Protein AF-A0A2S9GIP0-F1 (afdb_monomer)

Radius of gyration: 13.41 Å; Cα contacts (8 Å, |Δi|>4): 100; chains: 1; bounding box: 30×26×34 Å

Structure (mmCIF, N/CA/C/O backbone):
data_AF-A0A2S9GIP0-F1
#
_entry.id   AF-A0A2S9GIP0-F1
#
loop_
_atom_site.group_PDB
_atom_site.id
_atom_site.type_symbol
_atom_site.label_atom_id
_atom_site.label_alt_id
_atom_site.label_comp_id
_atom_site.label_asym_id
_atom_site.label_entity_id
_atom_site.label_seq_id
_atom_site.pdbx_PDB_ins_code
_atom_site.Cartn_x
_atom_site.Cartn_y
_atom_site.Cartn_z
_atom_site.occupancy
_atom_site.B_iso_or_equiv
_atom_site.auth_seq_id
_atom_site.auth_comp_id
_atom_site.auth_asym_id
_atom_site.auth_atom_id
_atom_site.pdbx_PDB_model_num
ATOM 1 N N . ASP A 1 1 ? 12.438 14.070 -1.426 1.00 89.19 1 ASP A N 1
ATOM 2 C CA . ASP A 1 1 ? 13.207 12.930 -1.977 1.00 89.19 1 ASP A CA 1
ATOM 3 C C . ASP A 1 1 ? 12.364 12.027 -2.862 1.00 89.19 1 ASP A C 1
ATOM 5 O O . ASP A 1 1 ? 11.136 12.063 -2.784 1.00 89.19 1 ASP A O 1
ATOM 9 N N . LEU A 1 2 ? 13.032 11.218 -3.690 1.00 94.50 2 LEU A N 1
ATOM 10 C CA . LEU A 1 2 ? 12.441 10.360 -4.725 1.00 94.50 2 LEU A CA 1
ATOM 11 C C . LEU A 1 2 ? 11.431 9.338 -4.168 1.00 94.50 2 LEU A C 1
ATOM 13 O O . LEU A 1 2 ? 10.355 9.166 -4.735 1.00 94.50 2 LEU A O 1
ATOM 17 N N . LEU A 1 3 ? 11.724 8.738 -3.009 1.00 94.31 3 LEU A N 1
ATOM 18 C CA . LEU A 1 3 ? 10.804 7.832 -2.305 1.00 94.31 3 LEU A CA 1
ATOM 19 C C . LEU A 1 3 ? 9.521 8.537 -1.843 1.00 94.31 3 LEU A C 1
ATOM 21 O O . LEU A 1 3 ? 8.438 7.957 -1.863 1.00 94.31 3 LEU A O 1
ATOM 25 N N . GLY A 1 4 ? 9.622 9.807 -1.442 1.00 95.88 4 GLY A N 1
ATOM 26 C CA . GLY A 1 4 ? 8.458 10.616 -1.081 1.00 95.88 4 GLY A CA 1
ATOM 27 C C . GLY A 1 4 ? 7.533 10.854 -2.274 1.00 95.88 4 GLY A C 1
ATOM 28 O O . GLY A 1 4 ? 6.321 10.708 -2.147 1.00 95.88 4 GLY A O 1
ATOM 29 N N . GLU A 1 5 ? 8.103 11.170 -3.437 1.00 97.56 5 GLU A N 1
ATOM 30 C CA . GLU A 1 5 ? 7.339 11.359 -4.675 1.00 97.56 5 GLU A CA 1
ATOM 31 C C . GLU A 1 5 ? 6.719 10.046 -5.175 1.00 97.56 5 GLU A C 1
ATOM 33 O O . GLU A 1 5 ? 5.553 10.028 -5.570 1.00 97.56 5 GLU A O 1
ATOM 38 N N . MET A 1 6 ? 7.459 8.934 -5.093 1.00 97.12 6 MET A N 1
ATOM 39 C CA . MET A 1 6 ? 6.943 7.594 -5.384 1.00 97.12 6 MET A CA 1
ATOM 40 C C . MET A 1 6 ? 5.697 7.283 -4.547 1.00 97.12 6 MET A C 1
ATOM 42 O O . MET A 1 6 ? 4.654 6.962 -5.119 1.00 97.12 6 MET A O 1
ATOM 46 N N . ARG A 1 7 ? 5.769 7.469 -3.219 1.00 96.31 7 ARG A N 1
ATOM 47 C CA . ARG A 1 7 ? 4.637 7.222 -2.311 1.00 96.31 7 ARG A CA 1
ATOM 48 C C . ARG A 1 7 ? 3.432 8.088 -2.656 1.00 96.31 7 ARG A C 1
ATOM 50 O O . ARG A 1 7 ? 2.336 7.560 -2.787 1.00 96.31 7 ARG A O 1
ATOM 57 N N . LYS A 1 8 ? 3.628 9.392 -2.889 1.00 96.81 8 LYS A N 1
ATOM 58 C CA . LYS A 1 8 ? 2.541 10.313 -3.275 1.00 96.81 8 LYS A CA 1
ATOM 59 C C . LYS A 1 8 ? 1.851 9.897 -4.576 1.00 96.81 8 LYS A C 1
ATOM 61 O O . LYS A 1 8 ? 0.628 9.967 -4.674 1.00 96.81 8 LYS A O 1
ATOM 66 N N . ARG A 1 9 ? 2.615 9.461 -5.583 1.00 98.00 9 ARG A N 1
ATOM 67 C CA . ARG A 1 9 ? 2.054 8.993 -6.862 1.00 98.00 9 ARG A CA 1
ATOM 68 C C . ARG A 1 9 ? 1.322 7.667 -6.715 1.00 98.00 9 ARG A C 1
ATOM 70 O O 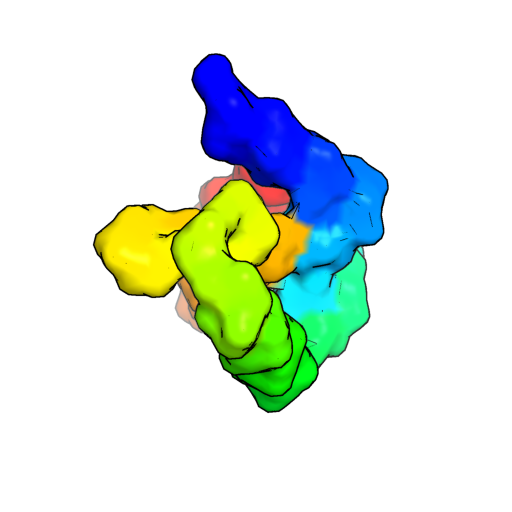. ARG A 1 9 ? 0.246 7.518 -7.287 1.00 98.00 9 ARG A O 1
ATOM 77 N N . ALA A 1 10 ? 1.886 6.737 -5.950 1.00 97.69 10 ALA A N 1
ATOM 78 C CA . ALA A 1 10 ? 1.253 5.462 -5.648 1.00 97.69 10 ALA A CA 1
ATOM 79 C C . ALA A 1 10 ? -0.061 5.654 -4.879 1.00 97.69 10 ALA A C 1
ATOM 81 O O . ALA A 1 10 ? -1.053 5.006 -5.206 1.00 97.69 10 ALA A O 1
ATOM 82 N N . ASP A 1 11 ? -0.087 6.579 -3.918 1.00 96.75 11 ASP A N 1
ATOM 83 C CA . ASP A 1 11 ? -1.278 6.925 -3.139 1.00 96.75 11 ASP A CA 1
ATOM 84 C C . ASP A 1 11 ? -2.365 7.546 -4.013 1.00 96.75 11 ASP A C 1
ATOM 86 O O . ASP A 1 11 ? -3.480 7.036 -4.083 1.00 96.75 11 ASP A O 1
ATOM 90 N N . LYS A 1 12 ? -2.007 8.564 -4.805 1.00 96.69 12 LYS A N 1
ATOM 91 C CA . LYS A 1 12 ? -2.923 9.200 -5.762 1.00 96.69 12 LYS A CA 1
ATOM 92 C C . LYS A 1 12 ? -3.506 8.210 -6.778 1.00 96.69 12 LYS A C 1
ATOM 94 O O . LYS A 1 12 ? -4.627 8.397 -7.242 1.00 96.69 12 LYS A O 1
ATOM 99 N N . ALA A 1 13 ? -2.746 7.182 -7.149 1.00 96.69 13 ALA A N 1
ATOM 100 C CA . ALA A 1 13 ? -3.190 6.129 -8.058 1.00 96.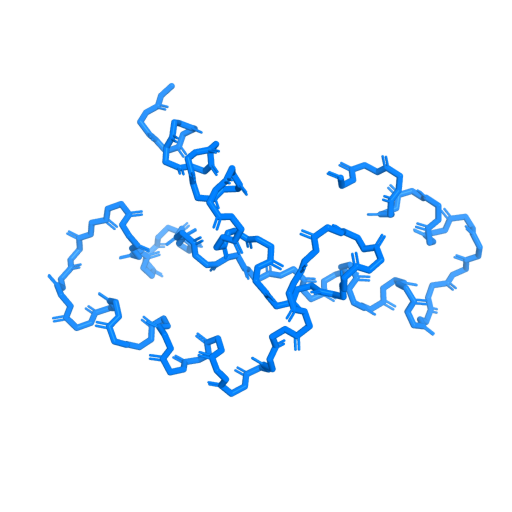69 13 ALA A CA 1
ATOM 101 C C . ALA A 1 13 ? -3.971 4.993 -7.361 1.00 96.69 13 ALA A C 1
ATOM 103 O O . ALA A 1 13 ? -4.448 4.082 -8.040 1.00 96.69 13 ALA A O 1
ATOM 104 N N . GLY A 1 14 ? -4.104 5.029 -6.030 1.00 95.00 14 GLY A N 1
ATOM 105 C CA . GLY A 1 14 ? -4.790 4.012 -5.229 1.00 95.00 14 GLY A CA 1
ATOM 106 C C . GLY A 1 14 ? -4.005 2.710 -5.045 1.00 95.00 14 GLY A C 1
ATOM 107 O O . GLY A 1 14 ? -4.584 1.703 -4.646 1.00 95.00 14 GLY A O 1
ATOM 108 N N . TRP A 1 15 ? -2.705 2.698 -5.354 1.00 97.12 15 TRP A N 1
ATOM 109 C CA . TRP A 1 15 ? -1.843 1.527 -5.170 1.00 97.12 15 TRP A CA 1
ATOM 110 C C . TRP A 1 15 ? -1.267 1.451 -3.762 1.00 97.12 15 TRP A C 1
ATOM 112 O O . TRP A 1 15 ? -1.228 0.362 -3.193 1.00 97.12 15 TRP A O 1
ATOM 122 N N . LEU A 1 16 ? -0.893 2.592 -3.169 1.00 96.50 16 LEU A N 1
ATOM 123 C CA . LEU A 1 16 ? -0.278 2.596 -1.839 1.00 96.50 16 LEU A CA 1
ATOM 124 C C . LEU A 1 16 ? -1.224 1.977 -0.806 1.00 96.50 16 LEU A C 1
ATOM 126 O O . LEU A 1 16 ? -0.813 1.097 -0.061 1.00 96.50 16 LEU A O 1
ATOM 130 N N . ARG A 1 17 ? -2.501 2.371 -0.828 1.00 95.50 17 ARG A N 1
ATOM 131 C CA . ARG A 1 17 ? -3.558 1.886 0.076 1.00 95.50 17 ARG A CA 1
ATOM 132 C C . ARG A 1 17 ? -4.325 0.679 -0.457 1.00 95.50 17 ARG A C 1
ATOM 134 O O . ARG A 1 17 ? -5.396 0.378 0.054 1.00 95.50 17 ARG A O 1
ATOM 141 N N . TYR A 1 18 ? -3.823 -0.007 -1.483 1.00 96.81 18 TYR A N 1
ATOM 142 C CA . TYR A 1 18 ? -4.566 -1.067 -2.168 1.00 96.81 18 TYR A CA 1
ATOM 143 C C . TYR A 1 1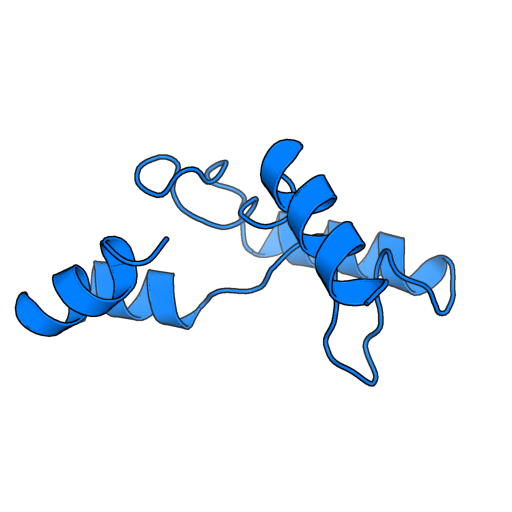8 ? -5.194 -2.095 -1.204 1.00 96.81 18 TYR A C 1
ATOM 145 O O . TYR A 1 18 ? -6.385 -2.380 -1.312 1.00 96.81 18 TYR A O 1
ATOM 153 N N . GLY A 1 19 ? -4.418 -2.592 -0.233 1.00 94.69 19 GLY A N 1
ATOM 154 C CA . GLY A 1 19 ? -4.872 -3.590 0.745 1.00 94.69 19 GLY A CA 1
ATOM 155 C C . GLY A 1 19 ? -5.687 -3.047 1.925 1.00 94.69 19 GLY A C 1
ATOM 156 O O . GLY A 1 19 ? -6.105 -3.826 2.778 1.00 94.69 19 GLY A O 1
ATOM 157 N N . LEU A 1 20 ? -5.897 -1.729 2.024 1.00 94.06 20 LEU A N 1
ATOM 158 C CA . LEU A 1 20 ? -6.749 -1.159 3.067 1.00 94.06 20 LEU A CA 1
ATOM 159 C C . LEU A 1 20 ? -8.235 -1.264 2.688 1.00 94.06 20 LEU A C 1
ATOM 161 O O . LEU A 1 20 ? -8.573 -1.224 1.498 1.00 94.06 20 LEU A O 1
ATOM 165 N N . PRO A 1 21 ? -9.131 -1.329 3.689 1.00 91.69 21 PRO A N 1
ATOM 166 C CA . PRO A 1 21 ? -10.558 -1.141 3.480 1.00 91.69 21 PRO A CA 1
ATOM 167 C C . PRO A 1 21 ? -10.884 0.158 2.729 1.00 91.69 21 PRO A C 1
ATOM 169 O O . PRO A 1 21 ? -10.248 1.195 2.948 1.00 91.69 21 PRO A O 1
ATOM 172 N N . SER A 1 22 ? -11.917 0.136 1.888 1.00 93.38 22 SER A N 1
ATOM 173 C CA . SER A 1 22 ? -12.379 1.318 1.142 1.00 93.38 22 SER A CA 1
ATOM 174 C C . SER A 1 22 ? -12.803 2.480 2.045 1.00 93.38 22 SER A C 1
ATOM 176 O O . SER A 1 22 ? -12.589 3.635 1.679 1.00 93.38 22 SER A O 1
ATOM 178 N N . GLN A 1 23 ? -13.298 2.201 3.257 1.00 90.81 23 GLN A N 1
ATOM 179 C CA . GLN A 1 23 ? -13.602 3.226 4.270 1.00 90.81 23 GLN A CA 1
ATOM 180 C C . GLN A 1 23 ? -12.380 4.066 4.698 1.00 90.81 23 GLN A C 1
ATOM 182 O O . GLN A 1 23 ? -12.557 5.182 5.173 1.00 90.81 23 GLN A O 1
ATOM 187 N N . PHE A 1 24 ? -11.154 3.576 4.470 1.00 90.56 24 PHE A N 1
ATOM 188 C CA . PHE A 1 24 ? -9.894 4.295 4.725 1.00 90.56 24 PHE A CA 1
ATOM 189 C C . PHE A 1 24 ? -9.200 4.759 3.428 1.00 90.56 24 PHE A C 1
ATOM 191 O O . PHE A 1 24 ? -7.990 4.999 3.390 1.00 90.56 24 PHE A O 1
ATOM 198 N N . GLY A 1 25 ? -9.953 4.845 2.325 1.00 90.81 25 GLY A N 1
ATOM 199 C CA . GLY A 1 25 ? -9.435 5.238 1.011 1.00 90.81 25 GLY A CA 1
ATOM 200 C C . GLY A 1 25 ? -8.644 4.140 0.292 1.00 90.81 25 GLY A C 1
ATOM 201 O O . GLY A 1 25 ? -7.911 4.434 -0.654 1.00 90.81 25 GLY A O 1
ATOM 202 N N . GLY A 1 26 ? -8.758 2.889 0.744 1.00 93.88 26 GLY A N 1
ATOM 203 C CA . GLY A 1 26 ? -8.170 1.733 0.077 1.00 93.88 26 GLY A CA 1
ATOM 204 C C . GLY A 1 26 ? -9.048 1.145 -1.029 1.00 93.88 26 GLY A C 1
ATOM 205 O O . GLY A 1 26 ? -9.966 1.790 -1.538 1.00 93.88 26 GLY A O 1
ATOM 206 N N . ARG A 1 27 ? -8.741 -0.092 -1.433 1.00 95.44 27 ARG A N 1
ATOM 207 C CA . ARG A 1 27 ? -9.440 -0.806 -2.518 1.00 95.44 27 ARG A CA 1
ATOM 208 C C . ARG A 1 27 ? -9.996 -2.165 -2.105 1.00 95.44 27 ARG A C 1
ATOM 210 O O . ARG A 1 27 ? -10.327 -2.961 -2.979 1.00 95.44 27 ARG A O 1
ATOM 217 N N . ASP A 1 28 ? -10.067 -2.431 -0.801 1.00 94.94 28 ASP A N 1
ATOM 218 C CA . ASP A 1 28 ? -10.486 -3.726 -0.255 1.00 94.94 28 ASP A CA 1
ATOM 219 C C . ASP A 1 28 ? -9.651 -4.896 -0.821 1.00 94.94 28 ASP A C 1
ATOM 221 O O . ASP A 1 28 ? -10.132 -6.021 -0.960 1.00 94.94 28 ASP A O 1
ATOM 225 N N . GLY A 1 29 ? -8.389 -4.623 -1.179 1.00 95.56 29 GLY A N 1
ATOM 226 C CA . GLY A 1 29 ? -7.478 -5.607 -1.751 1.00 95.56 29 GLY A CA 1
ATOM 227 C C . GLY A 1 29 ? -7.162 -6.718 -0.756 1.00 95.56 29 GLY A C 1
ATOM 228 O O . GLY A 1 29 ? -6.944 -6.469 0.432 1.00 95.56 29 GLY A O 1
ATOM 229 N N . SER A 1 30 ? -7.116 -7.960 -1.232 1.00 94.88 30 SER A N 1
ATOM 230 C CA . SER A 1 30 ? -6.811 -9.089 -0.360 1.00 94.88 30 SER A CA 1
ATOM 231 C C . SER A 1 30 ? -5.306 -9.206 -0.084 1.00 94.88 30 SER A C 1
ATOM 233 O O . SER A 1 30 ? -4.461 -8.753 -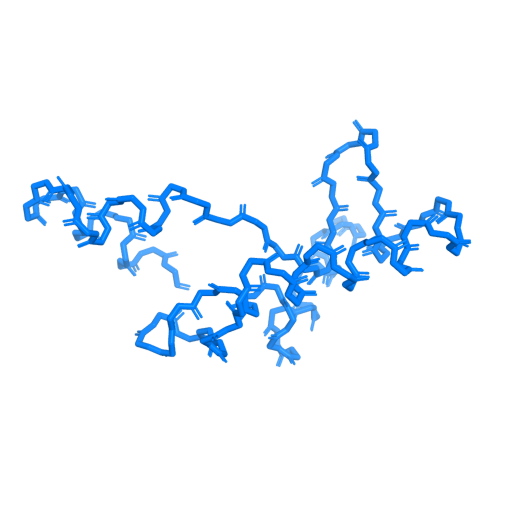0.861 1.00 94.88 30 SER A O 1
ATOM 235 N N . ASN A 1 31 ? -4.946 -9.883 1.012 1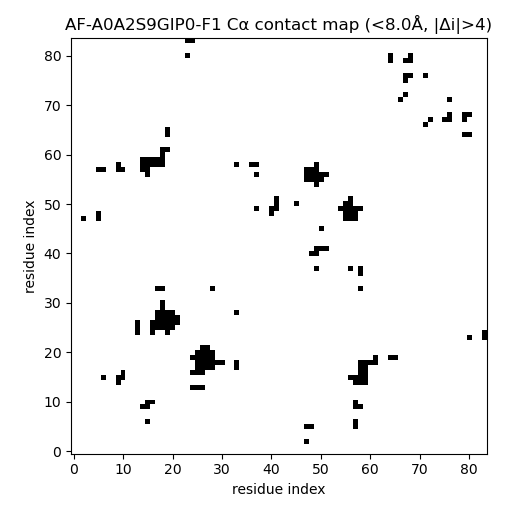.00 92.81 31 ASN A N 1
ATOM 236 C CA . ASN A 1 31 ? -3.541 -10.179 1.312 1.00 92.81 31 ASN A CA 1
ATOM 237 C C . ASN A 1 31 ? -2.873 -11.024 0.214 1.00 92.81 31 ASN A C 1
ATOM 239 O O . ASN A 1 31 ? -1.680 -10.853 -0.033 1.00 92.81 31 ASN A O 1
ATOM 243 N N . ILE A 1 32 ? -3.625 -11.915 -0.450 1.00 96.81 32 ILE A N 1
ATOM 244 C CA . ILE A 1 32 ? -3.089 -12.725 -1.550 1.00 96.81 32 ILE A CA 1
ATOM 245 C C . ILE A 1 32 ? -2.810 -11.856 -2.782 1.00 96.81 32 ILE A C 1
ATOM 247 O O . ILE A 1 32 ? -1.732 -11.968 -3.358 1.00 96.81 32 ILE A O 1
ATOM 251 N N . ASP A 1 33 ? -3.699 -10.920 -3.124 1.00 96.56 33 ASP A N 1
ATOM 252 C CA . ASP A 1 33 ? -3.466 -10.000 -4.241 1.00 96.56 33 ASP A CA 1
ATOM 253 C C . ASP A 1 33 ? -2.231 -9.131 -3.987 1.00 96.56 33 ASP A C 1
ATOM 255 O O . ASP A 1 33 ? -1.370 -8.993 -4.855 1.00 96.56 33 ASP A O 1
ATOM 259 N N . MET A 1 34 ? -2.101 -8.587 -2.771 1.00 95.62 34 MET A N 1
ATOM 260 C CA . MET A 1 34 ? -0.925 -7.813 -2.377 1.00 95.62 34 MET A CA 1
ATOM 261 C C . MET A 1 34 ? 0.360 -8.642 -2.502 1.00 95.62 34 MET A C 1
ATOM 263 O O . MET A 1 34 ? 1.350 -8.139 -3.036 1.00 95.62 34 MET A O 1
ATOM 267 N N . ALA A 1 35 ? 0.353 -9.896 -2.039 1.00 94.50 35 ALA A N 1
ATOM 268 C CA . ALA A 1 35 ? 1.503 -10.790 -2.151 1.00 94.50 35 ALA A CA 1
ATOM 269 C C . ALA A 1 35 ? 1.890 -11.030 -3.619 1.00 94.50 35 ALA A C 1
ATOM 271 O O . ALA A 1 35 ? 3.048 -10.827 -3.977 1.00 94.50 35 ALA A O 1
ATOM 272 N N . VAL A 1 36 ? 0.917 -11.355 -4.477 1.00 97.56 36 VAL A N 1
ATOM 273 C CA . VAL A 1 36 ? 1.136 -11.594 -5.914 1.00 97.56 36 VAL A CA 1
ATOM 274 C C . VAL A 1 36 ? 1.659 -10.339 -6.620 1.00 97.56 36 VAL A C 1
ATOM 276 O O . VAL A 1 36 ? 2.604 -10.415 -7.406 1.00 97.56 36 VAL A O 1
ATOM 279 N N . ILE A 1 37 ? 1.094 -9.162 -6.331 1.00 96.56 37 ILE A N 1
ATOM 280 C CA . ILE A 1 37 ? 1.550 -7.902 -6.934 1.00 96.56 37 ILE A CA 1
ATOM 281 C C . ILE A 1 37 ? 2.989 -7.599 -6.509 1.00 96.56 37 ILE A C 1
ATOM 283 O O . ILE A 1 37 ? 3.826 -7.279 -7.355 1.00 96.56 37 ILE A O 1
ATOM 287 N N . ARG A 1 38 ? 3.303 -7.706 -5.213 1.00 95.44 38 ARG A N 1
ATOM 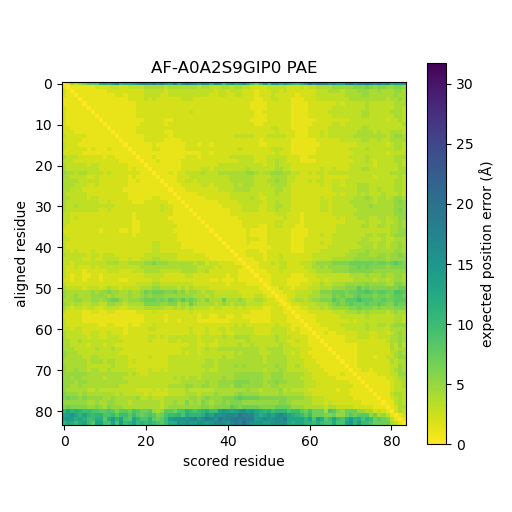288 C CA . ARG A 1 38 ? 4.646 -7.397 -4.701 1.00 95.44 38 ARG A CA 1
ATOM 289 C C . ARG A 1 38 ? 5.685 -8.411 -5.172 1.00 95.44 38 ARG A C 1
ATOM 291 O O . ARG A 1 38 ? 6.798 -8.005 -5.491 1.00 95.44 38 ARG A O 1
ATOM 298 N N . GLU A 1 39 ? 5.319 -9.682 -5.306 1.00 95.62 39 GLU A N 1
ATOM 299 C CA . GLU A 1 39 ? 6.160 -10.703 -5.935 1.00 95.62 39 GLU A CA 1
ATOM 300 C C . GLU A 1 39 ? 6.438 -10.372 -7.408 1.00 95.62 39 GLU A C 1
ATOM 302 O O . GLU A 1 39 ? 7.596 -10.361 -7.831 1.00 95.62 39 GLU A O 1
ATOM 307 N N . HIS A 1 40 ? 5.406 -10.042 -8.193 1.00 97.00 40 HIS A N 1
ATOM 308 C CA . HIS A 1 40 ? 5.574 -9.645 -9.594 1.00 97.00 40 HIS A CA 1
ATOM 309 C C . HIS A 1 40 ? 6.501 -8.432 -9.737 1.00 97.00 40 HIS A C 1
ATOM 311 O O . HIS A 1 40 ? 7.339 -8.379 -10.638 1.00 97.00 40 HIS A O 1
ATOM 317 N N . LEU A 1 41 ? 6.352 -7.452 -8.847 1.00 97.00 41 LEU A N 1
ATOM 318 C CA . LEU A 1 41 ? 7.188 -6.262 -8.812 1.00 97.00 41 LEU A CA 1
ATOM 319 C C . LEU A 1 41 ? 8.634 -6.591 -8.411 1.00 97.00 41 LEU A C 1
ATOM 321 O O . LEU A 1 41 ? 9.547 -6.115 -9.072 1.00 97.00 41 LEU A O 1
ATOM 325 N N . ALA A 1 42 ? 8.859 -7.453 -7.416 1.00 95.06 42 ALA A N 1
ATOM 326 C CA . ALA A 1 42 ? 10.201 -7.880 -7.009 1.00 95.06 42 ALA A CA 1
ATOM 327 C C . ALA A 1 42 ? 10.988 -8.555 -8.150 1.00 95.06 42 ALA A C 1
ATOM 329 O O . ALA A 1 42 ? 12.194 -8.350 -8.282 1.00 95.06 42 ALA A O 1
ATOM 330 N N . HIS A 1 43 ? 10.308 -9.304 -9.024 1.00 96.25 43 HIS A N 1
ATOM 331 C CA . HIS A 1 43 ? 10.930 -9.944 -10.189 1.00 96.25 43 HIS A CA 1
ATOM 332 C C . HIS A 1 43 ? 11.417 -8.960 -11.267 1.00 96.25 43 HIS A C 1
ATOM 334 O O . HIS A 1 43 ? 12.170 -9.358 -12.155 1.00 96.25 43 HIS A O 1
ATOM 340 N N . LYS A 1 44 ? 11.029 -7.679 -11.210 1.00 96.06 44 LYS A N 1
ATOM 341 C CA . LYS A 1 44 ? 11.526 -6.643 -12.135 1.00 96.06 44 LYS A CA 1
ATOM 342 C C . LYS A 1 44 ? 12.895 -6.085 -11.734 1.00 96.06 44 LYS A C 1
ATOM 344 O O . LYS A 1 44 ? 13.438 -5.252 -12.459 1.00 96.06 44 LYS A O 1
ATOM 349 N N . GLY A 1 45 ? 13.460 -6.570 -10.628 1.00 93.81 45 GLY A N 1
ATOM 350 C CA . GLY A 1 45 ? 14.711 -6.086 -10.060 1.00 93.81 45 GLY A CA 1
ATOM 351 C C . GLY A 1 45 ? 14.509 -4.881 -9.143 1.00 93.81 45 GLY A C 1
ATOM 352 O O . GLY A 1 45 ? 13.398 -4.396 -8.954 1.00 93.81 45 GLY A O 1
ATOM 353 N N . LEU A 1 46 ? 15.606 -4.405 -8.556 1.00 94.00 46 LEU A N 1
ATOM 354 C CA . LEU A 1 46 ? 15.580 -3.302 -7.600 1.00 94.00 46 LEU A CA 1
ATOM 355 C C . LEU A 1 46 ? 15.067 -2.009 -8.251 1.00 94.00 46 LEU A C 1
ATOM 357 O O . LEU A 1 46 ? 15.597 -1.557 -9.269 1.00 94.00 46 LEU A O 1
ATOM 361 N N . GLY A 1 47 ? 14.072 -1.373 -7.634 1.00 94.69 47 GLY A N 1
ATOM 362 C CA . GLY A 1 47 ? 13.609 -0.061 -8.062 1.00 94.69 47 GLY A CA 1
ATOM 363 C C . GLY A 1 47 ? 12.480 0.496 -7.206 1.00 94.69 47 GLY A C 1
ATOM 364 O O . GLY A 1 47 ? 11.931 -0.173 -6.339 1.00 94.69 47 GLY A O 1
ATOM 365 N N . LEU A 1 48 ? 12.071 1.730 -7.512 1.00 96.06 48 LEU A N 1
ATOM 366 C CA . LEU A 1 48 ? 11.035 2.461 -6.764 1.00 96.06 48 LEU A CA 1
ATOM 367 C C . LEU A 1 48 ? 9.681 1.745 -6.674 1.00 96.06 48 LEU A C 1
ATOM 369 O O . LEU A 1 48 ? 8.863 2.088 -5.829 1.00 96.06 48 LEU A O 1
ATOM 373 N N . HIS A 1 49 ? 9.409 0.806 -7.576 1.00 96.50 49 HIS A N 1
ATOM 374 C CA . HIS A 1 49 ? 8.171 0.040 -7.559 1.00 96.50 49 HIS A CA 1
ATOM 375 C C . HIS A 1 49 ? 8.141 -0.954 -6.392 1.00 96.50 49 HIS A C 1
ATOM 377 O O . HIS A 1 49 ? 7.081 -1.161 -5.802 1.00 96.50 49 HIS A O 1
ATOM 383 N N . ASN A 1 50 ? 9.280 -1.561 -6.055 1.00 96.62 50 ASN A N 1
ATOM 384 C CA . ASN A 1 50 ? 9.401 -2.498 -4.952 1.00 96.62 50 ASN A CA 1
ATOM 385 C C . ASN A 1 50 ? 10.881 -2.728 -4.612 1.00 96.62 50 ASN A C 1
ATOM 387 O O . ASN A 1 50 ? 11.657 -3.193 -5.444 1.00 96.62 50 ASN A O 1
ATOM 391 N N . ASP A 1 51 ? 11.230 -2.447 -3.367 1.00 93.69 51 ASP A N 1
ATOM 392 C CA . ASP A 1 51 ? 12.531 -2.673 -2.763 1.00 93.69 51 ASP A CA 1
ATOM 393 C C . ASP A 1 51 ? 12.322 -3.457 -1.465 1.00 93.69 51 ASP A C 1
ATOM 395 O O . ASP A 1 51 ? 11.748 -2.957 -0.499 1.00 93.69 51 ASP A O 1
ATOM 399 N N . LEU A 1 52 ? 12.752 -4.717 -1.459 1.00 86.12 52 LEU A N 1
ATOM 400 C CA . LEU A 1 52 ? 12.622 -5.585 -0.289 1.00 86.12 52 LEU A CA 1
ATOM 401 C C . LEU A 1 52 ? 13.743 -5.374 0.738 1.00 86.12 52 LEU A C 1
ATOM 403 O O . LEU A 1 52 ? 13.620 -5.884 1.845 1.00 86.12 52 LEU A O 1
ATOM 407 N N . GLN A 1 53 ? 14.815 -4.655 0.391 1.00 87.44 53 GLN A N 1
ATOM 408 C CA . GLN A 1 53 ? 15.914 -4.350 1.313 1.00 87.44 53 GLN A CA 1
ATOM 409 C C . GLN A 1 53 ? 15.525 -3.204 2.249 1.00 87.44 53 GLN A C 1
ATOM 411 O O . GLN A 1 53 ? 15.714 -3.312 3.456 1.00 87.44 53 GLN A O 1
ATOM 416 N N . ASP A 1 54 ? 14.896 -2.170 1.689 1.00 86.56 54 ASP A N 1
ATOM 417 C CA . ASP A 1 54 ? 14.402 -1.001 2.429 1.00 86.56 54 ASP A CA 1
ATOM 418 C C . ASP A 1 54 ? 12.903 -1.100 2.780 1.00 86.56 54 ASP A C 1
ATOM 420 O O . ASP A 1 54 ? 12.288 -0.129 3.227 1.00 86.56 54 ASP A O 1
ATOM 424 N N . GLU A 1 55 ? 12.286 -2.257 2.520 1.00 87.25 55 GLU A N 1
ATOM 425 C CA . GLU A 1 55 ? 10.849 -2.528 2.689 1.00 87.25 55 GLU A CA 1
ATOM 426 C C . GLU A 1 55 ? 9.918 -1.522 1.974 1.00 87.25 55 GLU A C 1
ATOM 428 O O . GLU A 1 55 ? 8.735 -1.388 2.305 1.00 87.25 55 GLU A O 1
ATOM 433 N N . SER A 1 56 ? 10.415 -0.824 0.949 1.00 92.62 56 SER A N 1
ATOM 434 C CA . SER A 1 56 ? 9.651 0.180 0.214 1.00 92.62 56 SER A CA 1
ATOM 435 C C . SER A 1 56 ? 8.883 -0.440 -0.956 1.00 92.62 56 SER A C 1
ATOM 437 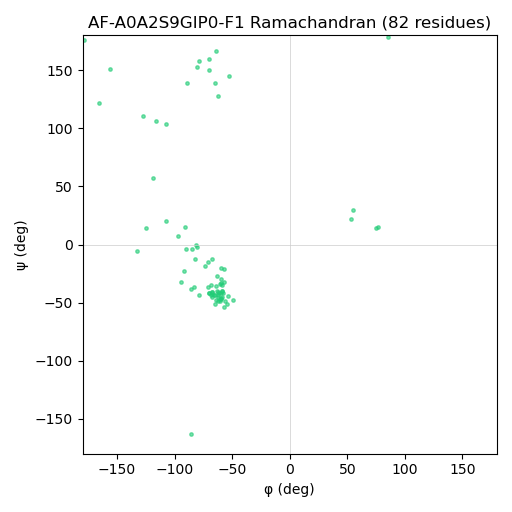O O . SER A 1 56 ? 9.365 -1.320 -1.663 1.00 92.62 56 SER A O 1
ATOM 439 N N . SER A 1 57 ? 7.645 -0.012 -1.181 1.00 96.44 57 SER A N 1
ATOM 440 C CA . SER A 1 57 ? 6.833 -0.507 -2.293 1.00 96.44 57 SER A CA 1
ATOM 441 C C . SER A 1 57 ? 5.766 0.509 -2.668 1.00 96.44 57 SER A C 1
ATOM 443 O O . SER A 1 57 ? 5.280 1.247 -1.809 1.00 96.44 57 SER A O 1
ATOM 445 N N . ILE A 1 58 ? 5.362 0.521 -3.941 1.00 97.44 58 ILE A N 1
ATOM 446 C CA . ILE A 1 58 ? 4.174 1.277 -4.369 1.00 97.44 58 ILE A CA 1
ATOM 447 C C . ILE A 1 58 ? 2.877 0.637 -3.867 1.00 97.44 58 ILE A C 1
ATOM 449 O O . ILE A 1 58 ? 1.836 1.283 -3.914 1.00 97.44 58 ILE A O 1
ATOM 453 N N . VAL A 1 59 ? 2.931 -0.615 -3.400 1.00 97.19 59 VAL A N 1
ATOM 454 C CA . VAL A 1 59 ? 1.827 -1.293 -2.718 1.00 97.19 59 VAL A CA 1
ATOM 455 C C . VAL A 1 59 ? 2.180 -1.404 -1.242 1.00 97.19 59 VAL A C 1
ATOM 457 O O . VAL A 1 59 ? 3.029 -2.206 -0.851 1.00 97.19 59 VAL A O 1
ATOM 460 N N . GLY A 1 60 ? 1.558 -0.553 -0.429 1.00 94.19 60 GLY A N 1
ATOM 461 C CA . GLY A 1 60 ? 1.820 -0.472 1.000 1.00 94.19 60 GLY A CA 1
ATOM 462 C C . GLY A 1 60 ? 1.295 -1.692 1.749 1.00 94.19 60 GLY A C 1
ATOM 463 O O . GLY A 1 60 ? 0.298 -2.301 1.367 1.00 94.19 60 GLY A O 1
ATOM 464 N N . ASN A 1 61 ? 1.974 -2.026 2.843 1.00 92.38 61 ASN A N 1
ATOM 465 C CA . ASN A 1 61 ? 1.540 -3.039 3.794 1.00 92.38 61 ASN A CA 1
ATOM 466 C C . ASN A 1 61 ? 1.275 -2.350 5.131 1.00 92.38 61 ASN A C 1
ATOM 468 O O . ASN A 1 61 ? 2.216 -1.957 5.817 1.00 92.38 61 ASN A O 1
ATOM 472 N N . PHE A 1 62 ? -0.000 -2.198 5.484 1.00 91.50 62 PHE A N 1
ATOM 473 C CA . PHE A 1 62 ? -0.437 -1.474 6.680 1.00 91.50 62 PHE A CA 1
ATOM 474 C C . PHE A 1 62 ? -1.198 -2.393 7.651 1.00 91.50 62 PHE A C 1
ATOM 476 O O . PHE A 1 62 ? -2.354 -2.118 7.988 1.00 91.50 62 PHE A O 1
ATOM 483 N N . PRO A 1 63 ? -0.599 -3.507 8.114 1.00 90.12 63 PRO A N 1
ATOM 484 C CA . PRO A 1 63 ? -1.286 -4.442 8.997 1.00 90.12 63 PRO A CA 1
ATOM 485 C C . PRO A 1 63 ? -1.667 -3.788 10.328 1.00 90.12 63 PRO A C 1
ATOM 487 O O . PRO A 1 63 ? -2.662 -4.179 10.925 1.00 90.12 63 PRO A O 1
ATOM 490 N N . GLN A 1 64 ? -0.928 -2.768 10.778 1.00 89.81 64 GLN A N 1
ATOM 491 C CA . GLN A 1 64 ? -1.236 -2.022 11.997 1.00 89.81 64 GLN A CA 1
ATOM 492 C C . GLN A 1 64 ? -2.596 -1.324 11.903 1.00 89.81 64 GLN A C 1
ATOM 494 O O . GLN A 1 64 ? -3.377 -1.426 12.841 1.00 89.81 64 GLN A O 1
ATOM 499 N N . VAL A 1 65 ? -2.928 -0.715 10.759 1.00 90.81 65 VAL A N 1
ATOM 500 C CA . VAL A 1 65 ? -4.249 -0.103 10.527 1.00 90.81 65 VAL A CA 1
ATOM 501 C C . VAL A 1 65 ? -5.350 -1.157 10.625 1.00 90.81 65 VAL A C 1
ATOM 503 O O . VAL A 1 65 ? -6.330 -0.964 11.336 1.00 90.81 65 VAL A O 1
ATOM 506 N N . ILE A 1 66 ? -5.158 -2.307 9.970 1.00 89.62 66 ILE A N 1
ATOM 507 C CA . ILE A 1 66 ? -6.127 -3.415 9.977 1.00 89.62 66 ILE A CA 1
ATOM 508 C C . ILE A 1 66 ? -6.313 -3.979 11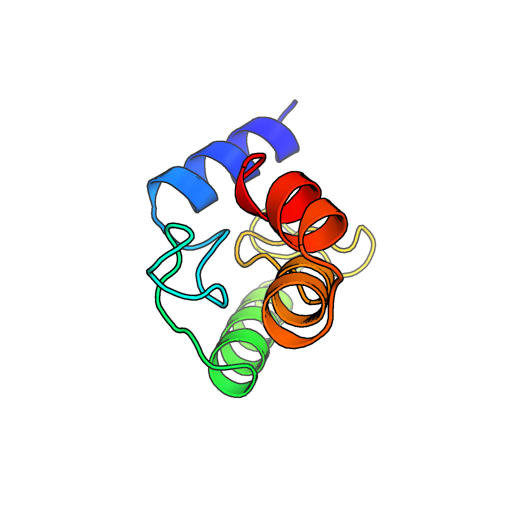.393 1.00 89.62 66 ILE A C 1
ATOM 510 O O . ILE A 1 66 ? -7.428 -4.316 11.789 1.00 89.62 66 ILE A O 1
ATOM 514 N N . MET A 1 67 ? -5.228 -4.104 12.161 1.00 92.75 67 MET A N 1
ATOM 515 C CA . MET A 1 67 ? -5.285 -4.588 13.539 1.00 92.75 67 MET A CA 1
ATOM 516 C C . MET A 1 67 ? -6.011 -3.602 14.455 1.00 92.75 67 MET A C 1
ATOM 518 O O . MET A 1 67 ? -6.860 -4.037 15.229 1.00 92.75 67 MET A O 1
ATOM 522 N N . MET A 1 68 ? -5.713 -2.303 14.359 1.00 93.38 68 MET A N 1
ATOM 523 C CA . MET A 1 68 ? -6.352 -1.292 15.207 1.00 93.38 68 MET A CA 1
ATOM 524 C C . MET A 1 68 ? -7.834 -1.132 14.874 1.00 93.38 68 MET A C 1
ATOM 526 O O . MET A 1 68 ? -8.646 -1.155 15.792 1.00 93.38 68 MET A O 1
ATOM 530 N N . ASP A 1 69 ? -8.202 -1.086 13.592 1.00 90.12 69 ASP A N 1
ATOM 531 C CA . ASP A 1 69 ? -9.605 -1.053 13.153 1.00 90.12 69 ASP A CA 1
ATO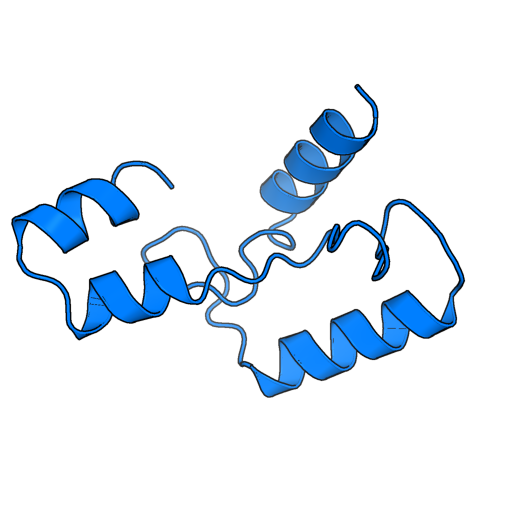M 532 C C . ASP A 1 69 ? -10.427 -2.208 13.757 1.00 90.12 69 ASP A C 1
ATOM 534 O O . ASP A 1 69 ? -11.520 -2.012 14.290 1.00 90.12 69 ASP A O 1
ATOM 538 N N . ARG A 1 70 ? -9.869 -3.425 13.749 1.00 91.31 70 ARG A N 1
ATOM 539 C CA . ARG A 1 70 ? -10.585 -4.626 14.207 1.00 91.31 70 ARG A CA 1
ATOM 540 C C . ARG A 1 70 ? -10.557 -4.846 15.714 1.00 91.31 70 ARG A C 1
ATOM 542 O O . ARG A 1 70 ? -11.523 -5.376 16.258 1.00 91.31 70 ARG A O 1
ATOM 549 N N . PHE A 1 71 ? -9.449 -4.519 16.373 1.00 94.75 71 PHE A N 1
ATOM 550 C CA . PHE A 1 71 ? -9.171 -4.977 17.739 1.00 94.75 71 PHE A CA 1
ATOM 551 C C . PHE A 1 71 ? -8.699 -3.873 18.687 1.00 94.75 71 PHE A C 1
ATOM 553 O O . PHE A 1 71 ? -8.529 -4.140 19.876 1.00 94.75 71 PHE A O 1
ATOM 560 N N . GLY A 1 72 ? -8.468 -2.661 18.186 1.00 94.31 72 GLY A N 1
ATOM 561 C CA . GLY A 1 72 ? -8.053 -1.532 19.007 1.00 94.31 72 GLY A CA 1
ATOM 562 C C . GLY A 1 72 ? -9.172 -1.030 19.919 1.00 94.31 72 GLY A C 1
ATOM 563 O O . GLY A 1 72 ? -10.360 -1.258 19.668 1.00 94.31 72 GLY A O 1
ATOM 564 N N . THR A 1 73 ? -8.793 -0.304 20.972 1.00 96.00 73 THR A N 1
ATOM 565 C CA . THR A 1 73 ? -9.735 0.548 21.709 1.00 96.00 73 THR A CA 1
ATOM 566 C C . THR A 1 73 ? -10.260 1.660 20.802 1.00 96.00 73 THR A C 1
ATOM 568 O O . THR A 1 73 ? -9.702 1.930 19.738 1.00 96.00 73 THR A O 1
ATOM 571 N N . GLU A 1 74 ? -11.322 2.344 21.218 1.00 94.19 74 GLU A N 1
ATOM 572 C CA . GLU A 1 74 ? -11.875 3.453 20.434 1.00 94.19 74 GLU A CA 1
ATOM 573 C C . GLU A 1 74 ? -10.853 4.588 20.241 1.00 94.19 74 GLU A C 1
ATOM 575 O O . GLU A 1 74 ? -10.782 5.184 19.167 1.00 94.19 74 GLU A O 1
ATOM 580 N N . GLU A 1 75 ? -9.988 4.833 21.230 1.00 93.88 75 GLU A N 1
ATOM 581 C CA . GLU A 1 75 ? -8.877 5.781 21.110 1.00 93.88 75 GLU A CA 1
ATOM 582 C C . GLU A 1 75 ? -7.842 5.323 20.073 1.00 93.88 75 GLU A C 1
ATOM 584 O O . GLU A 1 75 ? -7.407 6.129 19.253 1.00 93.88 75 GLU A O 1
ATOM 589 N N . GLN A 1 76 ? -7.481 4.034 20.070 1.00 92.50 76 GLN A N 1
ATOM 590 C CA . GLN A 1 76 ? -6.521 3.473 19.113 1.00 92.50 76 GLN A CA 1
ATOM 591 C C . GLN A 1 76 ? -7.069 3.476 17.687 1.00 92.50 76 GLN A C 1
ATOM 593 O O . GLN A 1 76 ? -6.340 3.806 16.757 1.00 92.50 76 GLN A O 1
ATOM 598 N N . LYS A 1 77 ? -8.352 3.145 17.500 1.00 91.19 77 LYS A N 1
ATOM 599 C CA . LYS A 1 77 ? -8.999 3.254 16.188 1.00 91.19 77 LYS A CA 1
ATOM 600 C C . LYS A 1 77 ? -8.887 4.680 15.679 1.00 91.19 77 LYS A C 1
ATOM 602 O O . LYS A 1 77 ? -8.313 4.888 14.619 1.00 91.19 77 LYS A O 1
ATOM 607 N N . LYS A 1 78 ? -9.317 5.654 16.487 1.00 88.25 78 LYS A N 1
ATOM 608 C CA . LYS A 1 78 ? -9.279 7.072 16.127 1.00 88.25 78 LYS A CA 1
ATOM 609 C C . LYS A 1 78 ? -7.875 7.546 15.746 1.00 88.25 78 LYS A C 1
ATOM 611 O O . LYS A 1 78 ? -7.702 8.163 14.702 1.00 88.25 78 LYS A O 1
ATOM 616 N N . GLU A 1 79 ? -6.868 7.239 16.563 1.00 88.56 79 GLU A N 1
ATOM 617 C CA . GLU A 1 79 ? -5.479 7.637 16.299 1.00 88.56 79 GLU A CA 1
ATOM 618 C C . GLU A 1 79 ? -4.960 7.095 14.958 1.00 88.56 79 GLU A C 1
ATOM 620 O O . GLU A 1 79 ? -4.275 7.804 14.221 1.00 88.56 79 GLU A O 1
ATOM 625 N N . TRP A 1 80 ? -5.305 5.851 14.624 1.00 84.25 80 TRP A N 1
ATOM 626 C CA . TRP A 1 80 ? -4.758 5.163 13.458 1.00 84.25 80 TRP A CA 1
ATOM 627 C C . TRP A 1 80 ? -5.583 5.337 12.181 1.00 84.25 80 TRP A C 1
ATOM 629 O O . TRP A 1 80 ? -5.026 5.188 11.094 1.00 84.25 80 TRP A O 1
ATOM 639 N N . THR A 1 81 ? -6.877 5.654 12.281 1.00 75.94 81 THR A N 1
ATOM 640 C CA . THR A 1 81 ? -7.754 5.859 11.118 1.00 75.94 81 THR A CA 1
ATOM 641 C C . THR A 1 81 ? -7.864 7.319 10.700 1.00 75.94 81 THR A C 1
ATOM 643 O O . THR A 1 81 ? -7.977 7.581 9.507 1.00 75.94 81 THR A O 1
ATOM 646 N N . ASP A 1 82 ? -7.784 8.272 11.635 1.00 72.94 82 ASP A N 1
ATOM 647 C CA . ASP A 1 82 ? -7.900 9.707 11.317 1.00 72.94 82 ASP A CA 1
ATOM 648 C C . ASP A 1 82 ? -6.637 10.257 10.622 1.00 72.94 82 ASP A C 1
ATOM 650 O O . ASP A 1 82 ? -6.673 11.319 10.000 1.00 72.94 82 ASP A O 1
ATOM 654 N N . ALA A 1 83 ? -5.510 9.544 10.733 1.00 60.38 83 ALA A N 1
ATOM 655 C CA . ALA A 1 83 ? -4.219 9.928 10.161 1.00 60.38 83 ALA A CA 1
ATOM 656 C C . ALA A 1 83 ? -3.977 9.411 8.724 1.00 60.38 83 ALA A C 1
ATOM 658 O O . ALA A 1 83 ? -2.935 9.727 8.139 1.00 60.38 83 ALA A O 1
ATOM 659 N N . LEU A 1 84 ? -4.899 8.611 8.172 1.00 65.50 84 LEU A N 1
ATOM 660 C CA . LEU A 1 84 ? -4.828 8.032 6.822 1.00 65.50 84 LEU A CA 1
ATOM 661 C C . LEU A 1 84 ? -5.473 8.953 5.788 1.00 65.50 84 LEU A C 1
ATOM 663 O O . LEU A 1 84 ? -4.796 9.265 4.780 1.00 65.50 84 LEU A O 1
#

Solvent-accessible surface area (backbone atoms only — not comparable to full-atom values): 4760 Å² total; per-residue (Å²): 108,71,70,58,53,46,46,54,52,20,42,77,70,43,36,25,35,22,56,34,52,51,94,69,67,22,62,58,36,47,74,65,57,52,51,53,52,52,51,60,38,46,73,75,44,86,45,83,64,23,29,84,88,79,71,44,42,30,60,44,86,62,65,66,50,60,47,25,70,75,69,41,55,75,67,46,26,49,64,55,60,75,75,102

pLDDT: mean 92.7, std 6.31, range [60.38, 98.0]

Nearest PDB structures (foldseek):
  3t8s-assembly1_A  TM=1.940E-01  e=8.390E+00  Rattus norvegicus

Foldseek 3Di:
DVLVVLQVVLLVVQQQQQCPDVLLVHNVDDPVNLVVLQVVVVVVPDDQQHDPVVRHHSHHDCVLLVCCCVPNDPVSNCVSRVVD

Sequence (84 aa):
DLLGEMRKRADKAGWLRYGLPSQFGGRDGSNIDMAVIREHLAHKGLGLHNDLQDESSIVGNFPQVIMMDRFGTEEQKKEWTDAL

Secondary structure (DSSP, 8-state):
-HHHHHHHHHHHTT-TTTTS-GGGT-----HHHHHHHHHHHHTT-SBTTEETTTTEESS---HHHHHHHHHS-HHHHHHHHTT-

Mean predicted aligned error: 3.18 Å